Protein AF-V2Y3T5-F1 (afdb_monomer_lite)

pLDDT: mean 77.7, std 4.67, range [61.94, 84.0]

Foldseek 3Di:
DVVVLVVLQVVLVVVLVVLVVVLVVLVVVLVVLVVVLVVLVVVLVVQVVVCVVVVPPVSNVVSVVVNVVSVVVSVVSVVVSVVSVVVSVVSVVSNVD

Organism: NCBI:txid592026

Radius of gyration: 21.82 Å; chains: 1; bounding box: 42×19×67 Å

Structure (mmCIF, N/CA/C/O backbone):
data_AF-V2Y3T5-F1
#
_entry.id   AF-V2Y3T5-F1
#
loop_
_atom_site.group_PDB
_atom_site.id
_atom_site.type_symbol
_atom_site.label_atom_id
_atom_site.label_alt_id
_atom_site.label_comp_id
_atom_site.label_asym_id
_atom_site.label_entity_id
_atom_site.label_seq_id
_atom_site.pdbx_PDB_ins_code
_atom_site.Cartn_x
_atom_site.Cartn_y
_atom_site.Cartn_z
_atom_site.occupancy
_atom_site.B_iso_or_equiv
_atom_site.auth_seq_id
_atom_site.auth_comp_id
_atom_site.auth_asym_id
_atom_site.auth_atom_id
_atom_site.pdbx_PDB_model_num
ATOM 1 N N . MET A 1 1 ? 14.593 -4.927 -38.805 1.00 61.94 1 MET A N 1
ATOM 2 C CA . MET A 1 1 ? 14.170 -5.748 -37.644 1.00 61.94 1 MET A CA 1
ATOM 3 C C . MET A 1 1 ? 15.193 -5.730 -36.500 1.00 61.94 1 MET A C 1
ATOM 5 O O . MET A 1 1 ? 14.791 -5.518 -35.366 1.00 61.94 1 MET A O 1
ATOM 9 N N . PHE A 1 2 ? 16.499 -5.863 -36.775 1.00 64.19 2 PHE A N 1
ATOM 10 C CA . PHE A 1 2 ? 17.554 -5.863 -35.743 1.00 64.19 2 PHE A CA 1
ATOM 11 C C . PHE A 1 2 ? 17.711 -4.520 -34.993 1.00 64.19 2 PHE A C 1
ATOM 13 O O . PHE A 1 2 ? 17.750 -4.501 -33.768 1.00 64.19 2 PHE A O 1
ATOM 20 N N . ILE A 1 3 ? 17.699 -3.389 -35.712 1.00 66.38 3 ILE A N 1
ATOM 21 C CA . ILE A 1 3 ? 17.818 -2.033 -35.131 1.00 66.38 3 ILE A CA 1
ATOM 22 C C . ILE A 1 3 ? 16.655 -1.697 -34.184 1.00 66.38 3 ILE A C 1
ATOM 24 O O . ILE A 1 3 ? 16.879 -1.094 -33.142 1.00 66.38 3 ILE A O 1
ATOM 28 N N . LEU A 1 4 ? 15.431 -2.138 -34.501 1.00 64.00 4 LEU A N 1
ATOM 29 C CA . LEU A 1 4 ? 14.249 -1.913 -33.658 1.00 64.00 4 LEU A CA 1
ATOM 30 C C . LEU A 1 4 ? 14.336 -2.690 -32.333 1.00 64.00 4 LEU A C 1
ATOM 32 O O . LEU A 1 4 ? 14.007 -2.148 -31.282 1.00 64.00 4 LEU A O 1
ATOM 36 N N . LYS A 1 5 ? 14.842 -3.934 -32.373 1.00 65.38 5 LYS A N 1
ATOM 37 C CA . LYS A 1 5 ? 15.131 -4.722 -31.163 1.00 65.38 5 LYS A CA 1
ATOM 38 C C . LYS A 1 5 ? 16.238 -4.083 -30.321 1.00 65.38 5 LYS A C 1
ATOM 40 O O . LYS A 1 5 ? 16.135 -4.062 -29.100 1.00 65.38 5 LYS A O 1
ATOM 45 N N . LEU A 1 6 ? 17.275 -3.539 -30.960 1.00 69.69 6 LEU A N 1
ATOM 46 C CA . LEU A 1 6 ? 18.386 -2.888 -30.261 1.00 69.69 6 LEU A CA 1
ATOM 47 C C . LEU A 1 6 ? 17.942 -1.586 -29.568 1.00 69.69 6 LEU A C 1
ATOM 49 O O . LEU A 1 6 ? 18.269 -1.367 -28.405 1.00 69.69 6 LEU A O 1
ATOM 53 N N . LEU A 1 7 ? 17.134 -0.765 -30.249 1.00 71.19 7 LEU A N 1
ATOM 54 C CA . LEU A 1 7 ? 16.527 0.452 -29.693 1.00 71.19 7 LEU A CA 1
ATOM 55 C C . LEU A 1 7 ? 15.597 0.144 -28.514 1.00 71.19 7 LEU A C 1
ATOM 57 O O . LEU A 1 7 ? 15.691 0.800 -27.480 1.00 71.19 7 LEU A O 1
ATOM 61 N N . GLY A 1 8 ? 14.755 -0.890 -28.635 1.00 70.00 8 GLY A N 1
ATOM 62 C CA . GLY A 1 8 ? 13.885 -1.338 -27.543 1.00 70.00 8 GLY A CA 1
ATOM 63 C C . GLY A 1 8 ? 14.666 -1.730 -26.285 1.00 70.00 8 GLY A C 1
ATOM 64 O O . GLY A 1 8 ? 14.296 -1.328 -25.185 1.00 70.00 8 GLY A O 1
ATOM 65 N N . LYS A 1 9 ? 15.801 -2.424 -26.440 1.00 72.25 9 LYS A N 1
ATOM 66 C CA . LYS A 1 9 ? 16.665 -2.825 -25.315 1.00 72.25 9 LYS A CA 1
ATOM 67 C C . LYS A 1 9 ? 17.376 -1.645 -24.657 1.00 72.25 9 LYS A C 1
ATOM 69 O O . LYS A 1 9 ? 17.457 -1.598 -23.433 1.00 72.25 9 LYS A O 1
ATOM 74 N N . ILE A 1 10 ? 17.835 -0.669 -25.443 1.00 76.19 10 ILE A N 1
ATOM 75 C CA . ILE A 1 10 ? 18.484 0.546 -24.920 1.00 76.19 10 ILE A CA 1
ATOM 76 C C . ILE A 1 10 ? 17.505 1.390 -24.092 1.00 76.19 10 ILE A C 1
ATOM 78 O O . ILE A 1 10 ? 17.914 1.974 -23.094 1.00 76.19 10 ILE A O 1
ATOM 82 N N . ILE A 1 11 ? 16.222 1.428 -24.466 1.00 76.56 11 ILE A N 1
ATOM 83 C CA . ILE A 1 11 ? 15.179 2.164 -23.732 1.00 76.56 11 ILE A CA 1
ATOM 84 C C . ILE A 1 11 ? 14.679 1.366 -22.517 1.00 76.56 11 ILE A C 1
ATOM 86 O O . ILE A 1 11 ? 14.377 1.950 -21.478 1.00 76.56 11 ILE A O 1
ATOM 90 N N . ALA A 1 12 ? 14.629 0.034 -22.604 1.00 72.69 12 ALA A N 1
ATOM 91 C CA . ALA A 1 12 ? 14.161 -0.815 -21.510 1.00 72.69 12 ALA A CA 1
ATOM 92 C C . ALA A 1 12 ? 15.048 -0.716 -20.256 1.00 72.69 12 ALA A C 1
ATOM 94 O O . ALA A 1 12 ? 14.523 -0.657 -19.148 1.00 72.69 12 ALA A O 1
ATOM 95 N N . ILE A 1 13 ? 16.375 -0.625 -20.404 1.00 75.56 13 ILE A N 1
ATOM 96 C CA . ILE A 1 13 ? 17.321 -0.527 -19.273 1.00 75.56 13 ILE A CA 1
ATOM 97 C C . ILE A 1 13 ? 17.033 0.684 -18.355 1.00 75.56 13 ILE A C 1
ATOM 99 O O . ILE A 1 13 ? 16.812 0.475 -17.157 1.00 75.56 13 ILE A O 1
ATOM 103 N N . PRO A 1 14 ? 16.991 1.940 -18.851 1.00 80.44 14 PRO A N 1
ATOM 104 C CA . PRO A 1 14 ? 16.674 3.095 -18.014 1.00 80.44 14 PRO A CA 1
ATOM 105 C C . PRO A 1 14 ? 15.235 3.052 -17.485 1.00 80.44 14 PRO A C 1
ATOM 107 O O . PRO A 1 14 ? 14.990 3.494 -16.364 1.00 80.44 14 PRO A O 1
ATOM 110 N N . MET A 1 15 ? 14.293 2.467 -18.229 1.00 76.50 15 MET A N 1
ATOM 111 C CA . MET A 1 15 ? 12.901 2.337 -17.789 1.00 76.50 15 MET A CA 1
ATOM 112 C C . MET A 1 15 ? 12.746 1.350 -16.619 1.00 76.50 15 MET A C 1
ATOM 114 O O . MET A 1 15 ? 12.019 1.625 -15.662 1.00 76.50 15 MET A O 1
ATOM 118 N N . ILE A 1 16 ? 13.470 0.226 -16.643 1.00 78.56 16 ILE A N 1
ATOM 119 C CA . ILE A 1 16 ? 13.529 -0.742 -15.535 1.00 78.56 16 ILE A CA 1
ATOM 120 C C . ILE A 1 16 ? 14.166 -0.094 -14.303 1.00 78.56 16 ILE A C 1
ATOM 122 O O . ILE A 1 16 ? 13.686 -0.284 -13.184 1.00 78.56 16 ILE A O 1
ATOM 126 N N . LEU A 1 17 ? 15.223 0.700 -14.486 1.00 79.69 17 LEU A N 1
ATOM 127 C CA . LEU A 1 17 ? 15.864 1.414 -13.384 1.00 79.69 17 LEU A CA 1
ATOM 128 C C . LEU A 1 17 ? 14.902 2.430 -12.746 1.00 79.69 17 LEU A C 1
ATOM 130 O O . LEU A 1 17 ? 14.706 2.411 -11.532 1.00 79.69 17 LEU A O 1
ATOM 134 N N . ALA A 1 18 ? 14.246 3.259 -13.562 1.00 80.94 18 ALA A N 1
ATOM 135 C CA . ALA A 1 18 ? 13.288 4.259 -13.099 1.00 80.94 18 ALA A CA 1
ATOM 136 C C . ALA A 1 18 ? 12.094 3.623 -12.369 1.00 80.94 18 ALA A C 1
ATOM 138 O O . ALA A 1 18 ? 11.734 4.054 -11.274 1.00 80.94 18 ALA A O 1
ATOM 139 N N . TH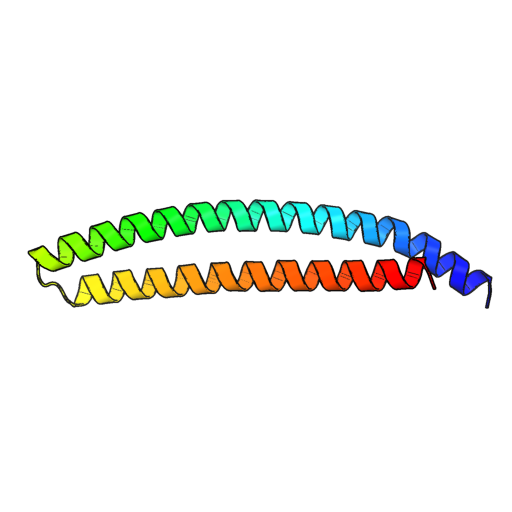R A 1 19 ? 11.517 2.555 -12.927 1.00 78.81 19 THR A N 1
ATOM 140 C CA . THR A 1 19 ? 10.409 1.821 -12.290 1.00 78.81 19 THR A CA 1
ATOM 141 C C . THR A 1 19 ? 10.835 1.127 -10.999 1.00 78.81 19 THR A C 1
ATOM 143 O O . THR A 1 19 ? 10.055 1.096 -10.053 1.00 78.81 19 THR A O 1
ATOM 146 N N . THR A 1 20 ? 12.074 0.634 -10.902 1.00 78.06 20 THR A N 1
ATOM 147 C CA . THR A 1 20 ? 12.605 0.027 -9.668 1.00 78.06 20 THR A CA 1
ATOM 148 C C . THR A 1 20 ? 12.797 1.070 -8.561 1.00 78.06 20 THR A C 1
ATOM 150 O O . THR A 1 20 ? 12.441 0.816 -7.411 1.00 78.06 20 THR A O 1
ATOM 153 N N . ILE A 1 21 ? 13.303 2.262 -8.895 1.00 81.12 21 ILE A N 1
ATOM 154 C CA . ILE A 1 21 ? 13.426 3.377 -7.941 1.00 81.12 21 ILE A CA 1
ATOM 155 C C . ILE A 1 21 ? 12.038 3.812 -7.457 1.00 81.12 21 ILE A C 1
ATOM 157 O O . ILE A 1 21 ? 11.812 3.953 -6.256 1.00 81.12 21 ILE A O 1
ATOM 161 N N . LEU A 1 22 ? 11.089 3.968 -8.382 1.00 79.38 22 LEU A N 1
ATOM 162 C CA . LEU A 1 22 ? 9.721 4.376 -8.067 1.00 79.38 22 LEU A CA 1
ATOM 163 C C . LEU A 1 22 ? 9.003 3.322 -7.211 1.00 79.38 22 LEU A C 1
ATOM 165 O O . LEU A 1 22 ? 8.348 3.671 -6.233 1.00 79.38 22 LEU A O 1
ATOM 169 N N . PHE A 1 23 ? 9.211 2.035 -7.502 1.00 80.75 23 PHE A N 1
ATOM 170 C CA . PHE A 1 23 ? 8.738 0.929 -6.671 1.00 80.75 23 PHE A CA 1
ATOM 171 C C . PHE A 1 23 ? 9.283 1.014 -5.244 1.00 80.75 23 PHE A C 1
ATOM 173 O O . PHE A 1 23 ? 8.530 0.873 -4.286 1.00 80.75 23 PHE A O 1
ATOM 180 N N . TYR A 1 24 ? 10.581 1.282 -5.087 1.00 78.81 24 TYR A N 1
ATOM 181 C CA . TYR A 1 24 ? 11.202 1.384 -3.768 1.00 78.81 24 TYR A CA 1
ATOM 182 C C . TYR A 1 24 ? 10.623 2.546 -2.950 1.00 78.81 24 TYR A C 1
ATOM 184 O O . TYR A 1 24 ? 10.295 2.375 -1.776 1.00 78.81 24 TYR A O 1
ATOM 192 N N . ILE A 1 25 ? 10.424 3.704 -3.586 1.00 82.25 25 ILE A N 1
ATOM 193 C CA . ILE A 1 25 ? 9.788 4.873 -2.966 1.00 82.25 25 ILE A CA 1
ATOM 194 C C . ILE A 1 25 ? 8.365 4.528 -2.514 1.00 82.25 25 ILE A C 1
ATOM 196 O O . ILE A 1 25 ? 8.022 4.736 -1.351 1.00 82.25 25 ILE A O 1
ATOM 200 N N . VAL A 1 26 ? 7.549 3.951 -3.400 1.00 80.81 26 VAL A N 1
ATOM 201 C CA . VAL A 1 26 ? 6.164 3.568 -3.086 1.00 80.81 26 VAL A CA 1
ATOM 202 C C . VAL A 1 26 ? 6.113 2.534 -1.960 1.00 80.81 26 VAL A C 1
ATOM 204 O O . VAL A 1 26 ? 5.294 2.667 -1.056 1.00 80.81 26 VAL A O 1
ATOM 207 N N . CYS A 1 27 ? 7.022 1.558 -1.944 1.00 79.12 27 CYS A N 1
ATOM 208 C CA . CYS A 1 27 ? 7.129 0.581 -0.861 1.00 79.12 27 CYS A CA 1
ATOM 209 C C . CYS A 1 27 ? 7.466 1.229 0.489 1.00 79.12 27 CYS A C 1
ATOM 211 O O . CYS A 1 27 ? 6.892 0.843 1.508 1.00 79.12 27 CYS A O 1
ATOM 213 N N . ILE A 1 28 ? 8.360 2.223 0.520 1.00 81.75 28 ILE A N 1
ATOM 214 C CA . ILE A 1 28 ? 8.658 2.980 1.746 1.00 81.75 28 ILE A CA 1
ATOM 215 C C . ILE A 1 28 ? 7.406 3.710 2.232 1.00 81.75 28 ILE A C 1
ATOM 217 O O . ILE A 1 28 ? 7.047 3.585 3.403 1.00 81.75 28 ILE A O 1
ATOM 221 N N . PHE A 1 29 ? 6.717 4.427 1.340 1.00 78.25 29 PHE A N 1
ATOM 222 C CA . PHE A 1 29 ? 5.483 5.128 1.691 1.00 78.25 29 PHE A CA 1
ATOM 223 C C . PHE A 1 29 ? 4.414 4.165 2.204 1.00 78.25 29 PHE A C 1
ATOM 225 O O . PHE A 1 29 ? 3.870 4.394 3.281 1.00 78.25 29 PHE A O 1
ATOM 232 N N . ALA A 1 30 ? 4.167 3.054 1.511 1.00 80.69 30 ALA A N 1
ATOM 233 C CA . ALA A 1 30 ? 3.208 2.040 1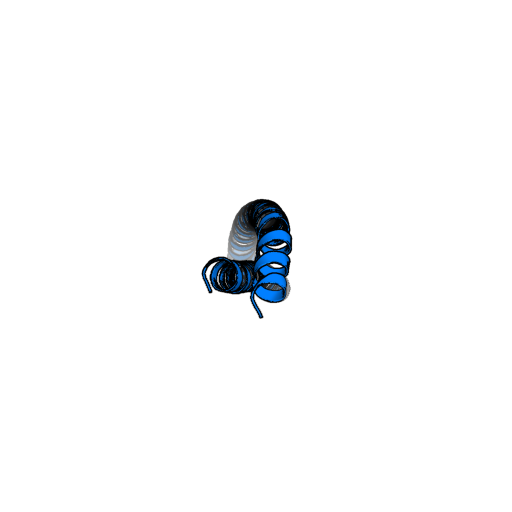.940 1.00 80.69 30 ALA A CA 1
ATOM 234 C C . ALA A 1 30 ? 3.543 1.481 3.331 1.00 80.69 30 ALA A C 1
ATOM 236 O O . ALA A 1 30 ? 2.649 1.274 4.148 1.00 80.69 30 ALA A O 1
ATOM 237 N N . ARG A 1 31 ? 4.830 1.296 3.647 1.00 79.19 31 ARG A N 1
ATOM 238 C CA . ARG A 1 31 ? 5.271 0.825 4.967 1.00 79.19 31 ARG A CA 1
ATOM 239 C C . ARG A 1 31 ? 5.037 1.864 6.065 1.00 79.19 31 ARG A C 1
ATOM 241 O O . ARG A 1 31 ? 4.601 1.497 7.153 1.00 79.19 31 ARG A O 1
ATOM 248 N N . ILE A 1 32 ? 5.282 3.145 5.779 1.00 82.81 32 ILE A N 1
ATOM 249 C CA . ILE A 1 32 ? 4.980 4.259 6.693 1.00 82.81 32 ILE A CA 1
ATOM 250 C C . ILE A 1 32 ? 3.466 4.357 6.927 1.00 82.81 32 ILE A C 1
ATOM 252 O O . ILE A 1 32 ? 3.030 4.446 8.073 1.00 82.81 32 ILE A O 1
ATOM 256 N N . TYR A 1 33 ? 2.661 4.268 5.864 1.00 78.38 33 TYR A N 1
ATOM 257 C CA . TYR A 1 33 ? 1.199 4.242 5.958 1.00 78.38 33 TYR A CA 1
ATOM 258 C C . TYR A 1 33 ? 0.685 3.021 6.730 1.00 78.38 33 TYR A C 1
ATOM 260 O O . TYR A 1 33 ? -0.225 3.157 7.542 1.00 78.38 33 TYR A O 1
ATOM 268 N N . GLY A 1 34 ? 1.295 1.848 6.550 1.00 78.38 34 GLY A N 1
ATOM 269 C CA . GLY A 1 34 ? 0.993 0.655 7.344 1.00 78.38 34 GLY A CA 1
ATOM 270 C C . GLY A 1 34 ? 1.273 0.848 8.832 1.00 78.38 34 GLY A C 1
ATOM 271 O O . GLY A 1 34 ? 0.464 0.454 9.671 1.00 78.38 34 GLY A O 1
ATOM 272 N N . LEU A 1 35 ? 2.377 1.520 9.168 1.00 79.38 35 LEU A N 1
ATOM 273 C CA . LEU A 1 35 ? 2.693 1.880 10.549 1.00 79.38 35 LEU A CA 1
ATOM 274 C C . LEU A 1 35 ? 1.663 2.867 11.124 1.00 79.38 35 LEU A C 1
ATOM 276 O O . LEU A 1 35 ? 1.210 2.705 12.255 1.00 79.38 35 LEU A O 1
ATOM 280 N N . ALA A 1 36 ? 1.259 3.864 10.331 1.00 78.56 36 ALA A N 1
ATOM 281 C CA . ALA A 1 36 ? 0.237 4.832 10.717 1.00 78.56 36 ALA A CA 1
ATOM 282 C C . ALA A 1 36 ? -1.124 4.158 10.950 1.00 78.56 36 ALA A C 1
ATOM 284 O O . ALA A 1 36 ? -1.783 4.437 11.947 1.00 78.56 36 ALA A O 1
ATOM 285 N N . ALA A 1 37 ? -1.520 3.217 10.094 1.00 78.50 37 ALA A N 1
ATOM 286 C CA . ALA A 1 37 ? -2.755 2.461 10.264 1.00 78.50 37 ALA A CA 1
ATOM 287 C C . ALA A 1 37 ? -2.742 1.570 11.513 1.00 78.50 37 ALA A C 1
ATOM 289 O O . ALA A 1 37 ? -3.762 1.454 12.187 1.00 78.50 37 ALA A O 1
ATOM 290 N N . ALA A 1 38 ? -1.595 0.986 11.876 1.00 78.88 38 ALA A N 1
ATOM 291 C CA . ALA A 1 38 ? -1.458 0.266 13.143 1.00 78.88 38 ALA A CA 1
ATOM 292 C C . ALA A 1 38 ? -1.696 1.193 14.351 1.00 78.88 38 ALA A C 1
ATOM 294 O O . ALA A 1 38 ? -2.330 0.799 15.330 1.00 78.88 38 ALA A O 1
ATOM 295 N N . LEU A 1 39 ? -1.248 2.446 14.254 1.00 81.06 39 LEU A N 1
ATOM 296 C CA . LEU A 1 39 ? -1.470 3.475 15.268 1.00 81.06 39 LEU A CA 1
ATOM 297 C C . LEU A 1 39 ? -2.949 3.899 15.322 1.00 81.06 39 LEU A C 1
ATOM 299 O O . LEU A 1 39 ? -3.523 3.992 16.405 1.00 81.06 39 LEU A O 1
ATOM 303 N N . VAL A 1 40 ? -3.600 4.059 14.165 1.00 80.69 40 VAL A N 1
ATOM 304 C CA . VAL A 1 40 ? -5.050 4.306 14.070 1.00 80.69 40 VAL A CA 1
ATOM 305 C C . VAL A 1 40 ? -5.851 3.144 14.662 1.00 80.69 40 VAL A C 1
ATOM 307 O O . VAL A 1 40 ? -6.787 3.386 15.416 1.00 80.69 40 VAL A O 1
ATOM 310 N N . ASN A 1 41 ? -5.458 1.894 14.410 1.00 81.69 41 ASN A N 1
ATOM 311 C CA . ASN A 1 41 ? -6.059 0.713 15.037 1.00 81.69 41 ASN A CA 1
ATOM 312 C C . ASN A 1 41 ? -5.935 0.734 16.558 1.00 81.69 41 ASN A C 1
ATOM 314 O O . ASN A 1 41 ? -6.893 0.408 17.256 1.00 81.69 41 ASN A O 1
ATOM 318 N N . PHE A 1 42 ? -4.771 1.125 17.079 1.00 79.19 42 PHE A N 1
ATOM 319 C CA . PHE A 1 42 ? -4.567 1.250 18.517 1.00 79.19 42 PHE A CA 1
ATOM 320 C C . PHE A 1 42 ? -5.500 2.309 19.120 1.00 79.19 42 PHE A C 1
ATOM 322 O O . PHE A 1 42 ? -6.175 2.045 20.113 1.00 79.19 42 PHE A O 1
ATOM 329 N N . ILE A 1 43 ? -5.616 3.475 18.475 1.00 81.31 43 ILE A N 1
ATOM 330 C CA . ILE A 1 43 ? -6.547 4.539 18.885 1.00 81.31 43 ILE A CA 1
ATOM 331 C C . ILE A 1 43 ? -7.998 4.052 18.808 1.00 81.31 43 ILE A C 1
ATOM 333 O O . ILE A 1 43 ? -8.772 4.281 19.735 1.00 81.31 43 ILE A O 1
ATOM 337 N N . ALA A 1 44 ? -8.365 3.344 17.740 1.00 81.25 44 ALA A N 1
ATOM 338 C CA . ALA A 1 44 ? -9.703 2.797 17.573 1.00 81.25 44 ALA A CA 1
ATOM 339 C C . ALA A 1 44 ? -10.035 1.767 18.660 1.00 81.25 44 ALA A C 1
ATOM 341 O O . ALA A 1 44 ? -11.131 1.798 19.213 1.00 81.25 44 ALA A O 1
ATOM 342 N N . MET A 1 45 ? -9.082 0.910 19.033 1.00 82.19 45 MET A N 1
ATOM 343 C CA . MET A 1 45 ? -9.243 -0.045 20.129 1.00 82.19 45 MET A CA 1
ATOM 344 C C . MET A 1 45 ? -9.478 0.670 21.466 1.00 82.19 45 MET A C 1
ATOM 346 O O . MET A 1 45 ? -10.402 0.313 22.194 1.00 82.19 45 MET A O 1
ATOM 350 N N . VAL A 1 46 ? -8.710 1.724 21.764 1.00 80.31 46 VAL A N 1
ATOM 351 C CA . VAL A 1 46 ? -8.931 2.571 22.950 1.00 80.31 46 VAL A CA 1
ATOM 352 C C . VAL A 1 46 ? -10.308 3.247 22.901 1.00 80.31 46 VAL A C 1
ATOM 354 O O . VAL A 1 46 ? -11.017 3.264 23.906 1.00 80.31 46 VAL A O 1
ATOM 357 N N . GLY A 1 47 ? -10.730 3.738 21.732 1.00 79.69 47 GLY A N 1
ATOM 358 C CA . GLY A 1 47 ? -12.057 4.323 21.521 1.00 79.69 47 GLY A CA 1
ATOM 359 C C . GLY A 1 47 ? -13.199 3.329 21.758 1.00 79.69 47 GLY A C 1
ATOM 360 O O . GLY A 1 47 ? -14.187 3.669 22.406 1.00 79.69 47 GLY A O 1
ATOM 361 N N . VAL A 1 48 ? -13.047 2.077 21.316 1.00 75.88 48 VAL A N 1
ATOM 362 C CA . VAL A 1 48 ? -14.011 0.993 21.576 1.00 75.88 48 VAL A CA 1
ATOM 363 C C . VAL A 1 48 ? -14.060 0.635 23.065 1.00 75.88 48 VAL A C 1
ATOM 365 O O . VAL A 1 48 ? -15.143 0.403 23.603 1.00 75.88 48 VAL A O 1
ATOM 368 N N . ILE A 1 49 ? -12.919 0.640 23.762 1.00 80.06 49 ILE A N 1
ATOM 369 C CA . ILE A 1 49 ? -12.88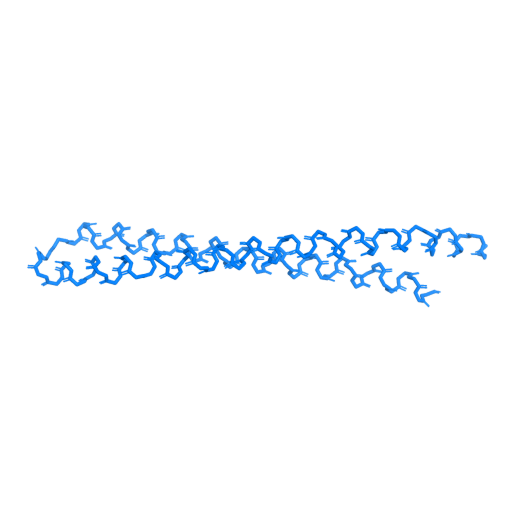3 0.441 25.217 1.00 80.06 49 ILE A CA 1
ATOM 370 C C . ILE A 1 49 ? -13.644 1.570 25.924 1.00 80.06 49 ILE A C 1
ATOM 372 O O . ILE A 1 49 ? -14.488 1.287 26.767 1.00 80.06 49 ILE A O 1
ATOM 376 N N . MET A 1 50 ? -13.423 2.837 25.555 1.00 72.56 50 MET A N 1
ATOM 377 C CA . MET A 1 50 ? -14.176 3.968 26.120 1.00 72.56 50 MET A CA 1
ATOM 378 C C . MET A 1 50 ? -15.680 3.885 25.820 1.00 72.56 50 MET A C 1
ATOM 380 O O . MET A 1 50 ? -16.496 4.188 26.692 1.00 72.56 50 MET A O 1
ATOM 384 N N . PHE A 1 51 ? -16.066 3.410 24.632 1.00 73.44 51 PHE A N 1
ATOM 385 C CA . PHE A 1 51 ? -17.468 3.154 24.303 1.00 73.44 51 PHE A CA 1
ATOM 386 C C . PHE A 1 51 ? -18.119 2.137 25.246 1.00 73.44 51 PHE A C 1
ATOM 388 O O . PHE A 1 51 ? -19.250 2.357 25.677 1.00 73.44 51 PHE A O 1
ATOM 395 N N . LEU A 1 52 ? -17.427 1.048 25.599 1.00 73.00 52 LEU A N 1
ATOM 396 C CA . LEU A 1 52 ? -17.967 0.050 26.532 1.00 73.00 52 LEU A CA 1
ATOM 397 C C . LEU A 1 52 ? -18.340 0.671 27.889 1.00 73.00 52 LEU A C 1
ATOM 399 O O . LEU A 1 52 ? -19.278 0.198 28.529 1.00 73.00 52 LEU A O 1
ATOM 403 N N . PHE A 1 53 ? -17.656 1.747 28.291 1.00 73.44 53 PHE A N 1
ATOM 404 C CA . PHE A 1 53 ? -17.954 2.492 29.514 1.00 73.44 53 PHE A CA 1
ATOM 405 C C . PHE A 1 53 ? -19.029 3.581 29.335 1.00 73.44 53 PHE A C 1
ATOM 407 O O . PHE A 1 53 ? -19.871 3.722 30.217 1.00 73.44 53 PHE A O 1
ATOM 414 N N . SER A 1 54 ? -19.037 4.331 28.224 1.00 76.00 54 SER A N 1
ATOM 415 C CA . SER A 1 54 ? -19.953 5.479 28.018 1.00 76.00 54 SER A CA 1
ATOM 416 C C . SER A 1 54 ? -21.261 5.132 27.279 1.00 76.00 54 SER A C 1
ATOM 418 O O . SER A 1 54 ? -22.215 5.899 27.315 1.00 76.00 54 SER A O 1
ATOM 420 N N . ARG A 1 55 ? -21.344 3.968 26.607 1.00 77.25 55 ARG A N 1
ATOM 421 C CA . ARG A 1 55 ? -22.463 3.551 25.722 1.00 77.25 55 ARG A CA 1
ATOM 422 C C . ARG A 1 55 ? -22.809 4.548 24.601 1.00 77.25 55 ARG A C 1
ATOM 424 O O . ARG A 1 55 ? -23.908 4.513 24.047 1.00 77.25 55 ARG A O 1
ATOM 431 N N . ASP A 1 56 ? -21.858 5.386 24.199 1.00 77.19 56 ASP A N 1
ATOM 432 C CA . ASP A 1 56 ? -22.044 6.374 23.134 1.00 77.19 56 ASP A CA 1
ATOM 433 C C . ASP A 1 56 ? -21.924 5.770 21.729 1.00 77.19 56 ASP A C 1
ATOM 435 O O . ASP A 1 56 ? -20.862 5.744 21.102 1.00 77.19 56 ASP A O 1
ATOM 439 N N . TRP A 1 57 ? -23.052 5.297 21.200 1.00 75.75 57 TRP A N 1
ATOM 440 C CA . TRP A 1 57 ? -23.135 4.631 19.892 1.00 75.75 57 TRP A CA 1
ATOM 441 C C . TRP A 1 57 ? -22.633 5.491 18.727 1.00 75.75 57 TRP A C 1
ATOM 443 O O . TRP A 1 57 ? -22.100 4.967 17.748 1.00 75.75 57 TRP A O 1
ATOM 453 N N . LEU A 1 58 ? -22.763 6.813 18.845 1.00 78.81 58 LEU A N 1
ATOM 454 C CA . LEU A 1 58 ? -22.344 7.763 17.817 1.00 78.81 58 LEU A CA 1
ATOM 455 C C . LEU A 1 58 ? -20.811 7.828 17.711 1.00 78.81 58 LEU A C 1
ATOM 457 O O . LEU A 1 58 ? -20.261 7.788 16.610 1.00 78.81 58 LEU A O 1
ATOM 461 N N . GLN A 1 59 ? -20.109 7.825 18.848 1.00 76.62 59 GLN A N 1
ATOM 462 C CA . GLN A 1 59 ? -18.645 7.824 18.887 1.00 76.62 59 GLN A CA 1
ATOM 463 C C . GLN A 1 59 ? -18.066 6.516 18.330 1.00 76.62 59 GLN A C 1
ATOM 465 O O . GLN A 1 59 ? -17.061 6.532 17.613 1.00 76.62 59 GLN A O 1
ATOM 470 N N . LEU A 1 60 ? -18.727 5.385 18.590 1.00 78.88 60 LEU A N 1
ATOM 471 C CA . LEU A 1 60 ? -18.323 4.095 18.035 1.00 78.88 60 LEU A CA 1
ATOM 472 C C . LEU A 1 60 ? -18.501 4.048 16.511 1.00 78.88 60 LEU A C 1
ATOM 474 O O . LEU A 1 60 ? -17.598 3.596 15.809 1.00 78.88 60 LEU A O 1
ATOM 478 N N . GLY A 1 61 ? -19.607 4.587 15.988 1.00 80.56 61 GLY A N 1
ATOM 479 C CA . GLY A 1 61 ? -19.831 4.698 14.543 1.00 80.56 61 GLY A CA 1
ATOM 480 C C . GLY A 1 61 ? -18.748 5.516 13.828 1.00 80.56 61 GLY A C 1
ATOM 481 O O . GLY A 1 61 ? -18.233 5.082 12.799 1.00 80.56 61 GLY A O 1
ATOM 482 N N . ILE A 1 62 ? -18.349 6.658 14.401 1.00 81.69 62 ILE A N 1
ATOM 483 C CA . ILE A 1 62 ? -17.260 7.497 13.866 1.00 81.69 62 ILE A CA 1
ATOM 484 C C . ILE A 1 62 ? -15.911 6.765 13.927 1.00 81.69 62 ILE A C 1
ATOM 486 O O . ILE A 1 62 ? -15.125 6.810 12.985 1.00 81.69 62 ILE A O 1
ATOM 490 N N . THR A 1 63 ? -15.638 6.057 15.022 1.00 81.50 63 THR A N 1
ATOM 491 C CA . THR A 1 63 ? -14.374 5.325 15.187 1.00 81.50 63 THR A CA 1
ATOM 492 C C . THR A 1 63 ? -14.240 4.207 14.150 1.00 81.50 63 THR A C 1
ATOM 494 O O . THR A 1 63 ? -13.193 4.069 13.520 1.00 81.50 63 THR A O 1
ATOM 497 N N . ILE A 1 64 ? -15.314 3.444 13.919 1.00 82.31 64 ILE A N 1
ATOM 498 C CA . ILE A 1 64 ? -15.336 2.378 12.910 1.00 82.31 64 ILE A CA 1
ATOM 499 C C . ILE A 1 64 ? -15.224 2.951 11.495 1.00 82.31 64 ILE A C 1
ATOM 501 O O . ILE A 1 64 ? -14.496 2.393 10.678 1.00 82.31 64 ILE A O 1
ATOM 505 N N . SER A 1 65 ? -15.900 4.058 11.182 1.00 81.44 65 SER A N 1
ATOM 506 C CA . SER A 1 65 ? -15.839 4.635 9.834 1.00 81.44 65 SER A CA 1
ATOM 507 C C . SER A 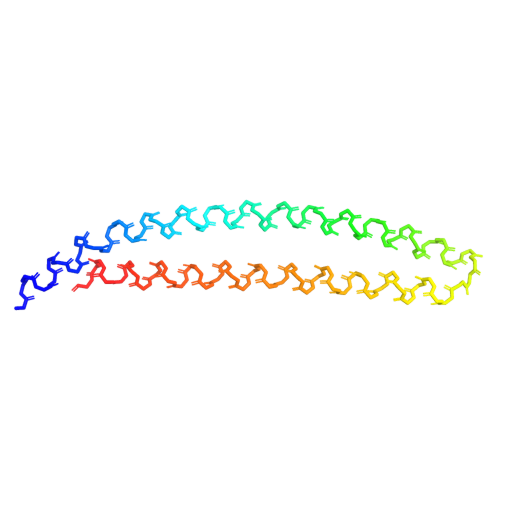1 65 ? -14.432 5.125 9.479 1.00 81.44 65 SER A C 1
ATOM 509 O O . SER A 1 65 ? -13.939 4.819 8.393 1.00 81.44 65 SER A O 1
ATOM 511 N N . ILE A 1 66 ? -13.735 5.783 10.413 1.00 82.75 66 ILE A N 1
ATOM 512 C CA . ILE A 1 66 ? -12.325 6.177 10.246 1.00 82.75 66 ILE A CA 1
ATOM 513 C C . ILE A 1 66 ? -11.434 4.944 10.051 1.00 82.75 66 ILE A C 1
ATOM 515 O O . ILE A 1 66 ? -10.528 4.960 9.213 1.00 82.75 66 ILE A O 1
ATOM 519 N N . LEU A 1 67 ? -11.706 3.865 10.789 1.00 83.50 67 LEU A N 1
ATOM 520 C CA . LEU A 1 67 ? -10.969 2.609 10.683 1.00 83.50 67 LEU A CA 1
ATOM 521 C C . LEU A 1 67 ? -11.098 1.996 9.285 1.00 83.50 67 LEU A C 1
ATOM 523 O O . LEU A 1 67 ? -10.097 1.676 8.648 1.00 83.50 67 LEU A O 1
ATOM 527 N N . VAL A 1 68 ? -12.331 1.881 8.788 1.00 83.25 68 VAL A N 1
ATOM 528 C CA . VAL A 1 68 ? -12.633 1.308 7.470 1.00 83.25 68 VAL A CA 1
ATOM 529 C C . VAL A 1 68 ? -11.974 2.118 6.355 1.00 83.25 68 VAL A C 1
ATOM 531 O O . VAL A 1 68 ? -11.334 1.540 5.478 1.00 83.25 68 VAL A O 1
ATOM 534 N N . VAL A 1 69 ? -12.072 3.451 6.400 1.00 84.00 69 VAL A N 1
ATOM 535 C CA . VAL A 1 69 ? -11.434 4.328 5.401 1.00 84.00 69 VAL A CA 1
ATOM 536 C C . VAL A 1 69 ? -9.912 4.177 5.432 1.00 84.00 69 VAL A C 1
ATOM 538 O O . VAL A 1 69 ? -9.281 4.072 4.381 1.00 84.00 69 VAL A O 1
ATOM 541 N N . SER A 1 70 ? -9.323 4.098 6.627 1.00 81.25 70 SER A N 1
ATOM 542 C CA . SER A 1 70 ? -7.877 3.914 6.792 1.00 81.25 70 SER A CA 1
ATOM 543 C C . SER A 1 70 ? -7.398 2.585 6.198 1.00 81.25 70 SER A C 1
ATOM 545 O O . SER A 1 70 ? -6.365 2.546 5.530 1.00 81.25 70 SER A O 1
ATOM 547 N N . TYR A 1 71 ? -8.169 1.507 6.376 1.00 80.25 71 TYR A N 1
ATOM 548 C CA . TYR A 1 71 ? -7.878 0.205 5.773 1.00 80.25 71 TYR A CA 1
ATOM 549 C C . TYR A 1 71 ? -8.026 0.197 4.248 1.00 80.25 71 TYR A C 1
ATOM 551 O O . TYR A 1 71 ? -7.170 -0.360 3.565 1.00 80.25 71 TYR A O 1
ATOM 559 N N . LEU A 1 72 ? -9.058 0.849 3.705 1.00 81.75 72 LEU A N 1
ATOM 560 C CA . LEU A 1 72 ? -9.245 0.981 2.255 1.00 81.75 72 LEU A CA 1
ATOM 561 C C . LEU A 1 72 ? -8.084 1.730 1.591 1.00 81.75 72 LEU A C 1
ATOM 563 O O . LEU A 1 72 ? -7.608 1.321 0.534 1.00 81.75 72 LEU A O 1
ATOM 567 N N . MET A 1 73 ? -7.592 2.804 2.217 1.00 80.31 73 MET A N 1
ATOM 568 C CA . MET A 1 73 ? -6.418 3.522 1.709 1.00 80.31 73 MET A CA 1
ATOM 569 C C . MET A 1 73 ? -5.169 2.637 1.721 1.00 80.31 73 MET A C 1
ATOM 571 O O . MET A 1 73 ? -4.372 2.692 0.788 1.00 80.31 73 MET A O 1
ATOM 575 N N . LEU A 1 74 ? -5.003 1.805 2.750 1.00 79.56 74 LEU A N 1
ATOM 576 C CA . LEU A 1 74 ? -3.901 0.848 2.847 1.00 79.56 74 LEU A CA 1
ATOM 577 C C . LEU A 1 74 ? -3.939 -0.203 1.731 1.00 79.56 74 LEU A C 1
ATOM 579 O O . LEU A 1 74 ? -2.916 -0.471 1.103 1.00 79.56 74 LEU A 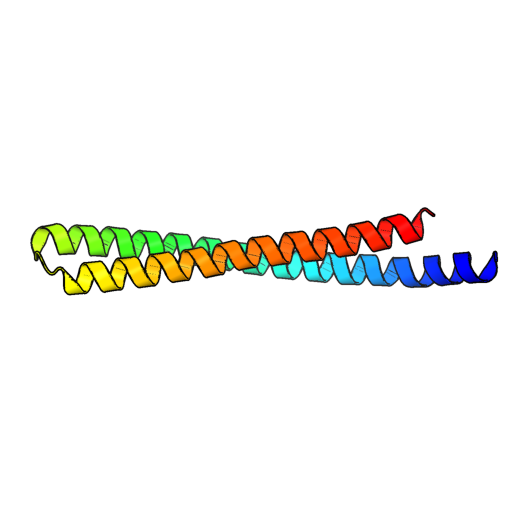O 1
ATOM 583 N N . ASP A 1 75 ? -5.116 -0.769 1.469 1.00 79.75 75 ASP A N 1
ATOM 584 C CA . ASP A 1 75 ? -5.310 -1.769 0.416 1.00 79.75 75 ASP A CA 1
ATOM 585 C C . ASP A 1 75 ? -5.046 -1.173 -0.978 1.00 79.75 75 ASP A C 1
ATOM 587 O O . ASP A 1 75 ? -4.359 -1.773 -1.809 1.00 79.75 75 ASP A O 1
ATOM 591 N N . ALA A 1 76 ? -5.458 0.081 -1.198 1.00 81.88 76 ALA A N 1
ATOM 592 C CA . ALA A 1 76 ? -5.157 0.813 -2.426 1.00 81.88 76 ALA A CA 1
ATOM 593 C C . ALA A 1 76 ? -3.642 0.943 -2.682 1.00 81.88 76 ALA A C 1
ATOM 595 O O . ALA A 1 76 ? -3.196 0.781 -3.820 1.00 81.88 76 ALA A O 1
ATOM 596 N N . TRP A 1 77 ? -2.823 1.164 -1.645 1.00 79.06 77 TRP A N 1
ATOM 597 C CA . TRP A 1 77 ? -1.360 1.165 -1.790 1.00 79.06 77 TRP A CA 1
ATOM 598 C C . TRP A 1 77 ? -0.812 -0.201 -2.224 1.00 79.06 77 TRP A C 1
ATOM 600 O O . TRP A 1 77 ? 0.119 -0.253 -3.029 1.00 79.06 77 TRP A O 1
ATOM 610 N N . GLY A 1 78 ? -1.407 -1.302 -1.756 1.00 79.19 78 GLY A N 1
ATOM 611 C CA . GLY A 1 78 ? -1.075 -2.655 -2.212 1.00 79.19 78 GLY A CA 1
ATOM 612 C C . GLY A 1 78 ? -1.327 -2.851 -3.711 1.00 79.19 78 GLY A C 1
ATOM 613 O O . GLY A 1 78 ? -0.476 -3.390 -4.423 1.00 79.19 78 GLY A O 1
ATOM 614 N N . VAL A 1 79 ? -2.448 -2.330 -4.219 1.00 81.12 79 VAL A N 1
ATOM 615 C CA . VAL A 1 79 ? -2.780 -2.359 -5.656 1.00 81.12 79 VAL A CA 1
ATOM 616 C C . VAL A 1 79 ? -1.768 -1.559 -6.482 1.00 81.12 79 VAL A C 1
ATOM 618 O O . VAL A 1 79 ? -1.323 -2.024 -7.532 1.00 81.12 79 VAL A O 1
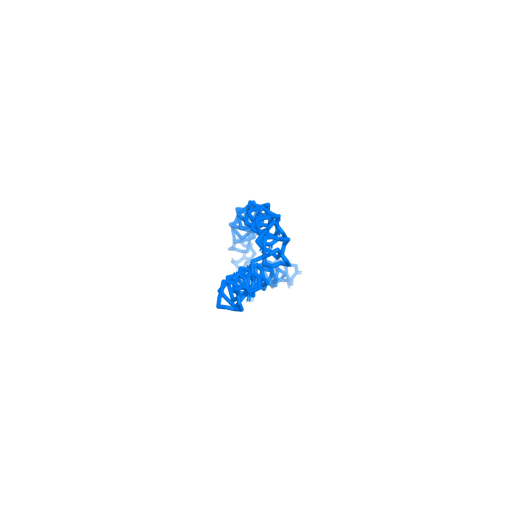ATOM 621 N N . VAL A 1 80 ? -1.345 -0.386 -6.001 1.00 79.31 80 VAL A N 1
ATOM 622 C CA . VAL A 1 80 ? -0.331 0.439 -6.683 1.00 79.31 80 VAL A CA 1
ATOM 623 C C . VAL A 1 80 ? 1.009 -0.300 -6.781 1.00 79.31 80 VAL A C 1
ATOM 625 O O . VAL A 1 80 ? 1.640 -0.293 -7.840 1.00 79.31 80 VAL A O 1
ATOM 628 N N . ILE A 1 81 ? 1.428 -0.992 -5.717 1.00 81.25 81 ILE A N 1
ATOM 629 C CA . ILE A 1 81 ? 2.652 -1.811 -5.706 1.00 81.25 81 ILE A CA 1
ATOM 630 C C . ILE A 1 81 ? 2.568 -2.927 -6.757 1.00 81.25 81 ILE A C 1
ATOM 632 O O . ILE A 1 81 ? 3.506 -3.101 -7.540 1.00 81.25 81 ILE A O 1
ATOM 636 N N . LEU A 1 82 ? 1.444 -3.649 -6.818 1.00 81.56 82 LEU A N 1
ATOM 637 C CA . LEU A 1 82 ? 1.211 -4.699 -7.817 1.00 81.56 82 LEU A CA 1
ATOM 638 C C . LEU A 1 82 ? 1.258 -4.153 -9.248 1.00 81.56 82 LEU A C 1
ATOM 640 O O . LEU A 1 82 ? 1.859 -4.769 -10.129 1.00 81.56 82 LEU A O 1
ATOM 644 N N . PHE A 1 83 ? 0.672 -2.978 -9.480 1.00 80.25 83 PHE A N 1
ATOM 645 C CA . PHE A 1 83 ? 0.667 -2.343 -10.794 1.00 80.25 83 PHE A CA 1
ATOM 646 C C . PHE A 1 83 ? 2.082 -1.971 -11.259 1.00 80.25 83 PHE A C 1
ATOM 648 O O . PHE A 1 83 ? 2.470 -2.273 -12.388 1.00 80.25 83 PHE A O 1
ATOM 655 N N . ILE A 1 84 ? 2.895 -1.387 -10.372 1.00 79.69 84 ILE A N 1
ATOM 656 C CA . ILE A 1 84 ? 4.295 -1.050 -10.675 1.00 79.69 84 ILE A CA 1
ATOM 657 C C . ILE A 1 84 ? 5.120 -2.319 -10.928 1.00 79.69 84 ILE A C 1
ATOM 659 O O . ILE A 1 84 ? 5.931 -2.350 -11.857 1.00 79.69 84 ILE A O 1
ATOM 663 N N . ALA A 1 85 ? 4.892 -3.382 -10.150 1.00 77.94 85 ALA A N 1
ATOM 664 C CA . ALA A 1 85 ? 5.547 -4.668 -10.369 1.00 77.94 85 ALA A CA 1
ATOM 665 C C . ALA A 1 85 ? 5.216 -5.243 -11.757 1.00 77.94 85 ALA A C 1
ATOM 667 O O . ALA A 1 85 ? 6.121 -5.693 -12.460 1.00 77.94 85 ALA A O 1
ATOM 668 N N . LYS A 1 86 ? 3.952 -5.147 -12.191 1.00 81.50 86 LYS A N 1
ATOM 669 C CA . LYS A 1 86 ? 3.524 -5.607 -13.518 1.00 81.50 86 LYS A CA 1
ATOM 670 C C . LYS A 1 86 ? 4.168 -4.808 -14.650 1.00 81.50 86 LYS A C 1
ATOM 672 O O . LYS A 1 86 ? 4.618 -5.391 -15.630 1.00 81.50 86 LYS A O 1
ATOM 677 N N . ILE A 1 87 ? 4.272 -3.486 -14.505 1.00 77.88 87 ILE A N 1
ATOM 678 C CA . ILE A 1 87 ? 4.962 -2.633 -15.485 1.00 77.88 87 ILE A CA 1
ATOM 679 C C . ILE A 1 87 ? 6.437 -3.039 -15.611 1.00 77.88 87 ILE A C 1
ATOM 681 O O . ILE A 1 87 ? 6.954 -3.167 -16.720 1.00 77.88 87 ILE A O 1
ATOM 685 N N . ARG A 1 88 ? 7.115 -3.274 -14.482 1.00 78.31 88 ARG A N 1
ATOM 686 C CA . ARG A 1 88 ? 8.514 -3.724 -14.466 1.00 78.31 88 ARG A CA 1
ATOM 687 C C . ARG A 1 88 ? 8.690 -5.071 -15.171 1.00 78.31 88 ARG A C 1
ATOM 689 O O . ARG A 1 88 ? 9.655 -5.234 -15.915 1.00 78.31 88 ARG A O 1
ATOM 696 N N . GLU A 1 89 ? 7.771 -6.011 -14.957 1.00 79.88 89 GLU A N 1
ATOM 697 C CA . GLU A 1 89 ? 7.754 -7.319 -15.629 1.00 79.88 89 GLU A CA 1
ATOM 698 C C . GLU A 1 89 ? 7.661 -7.158 -17.155 1.00 79.88 89 GLU A C 1
ATOM 700 O O . GLU A 1 89 ? 8.511 -7.676 -17.872 1.00 79.88 89 GLU A O 1
ATOM 705 N N . VAL A 1 90 ? 6.741 -6.318 -17.646 1.00 77.44 90 VAL A N 1
ATOM 706 C CA . VAL A 1 90 ? 6.591 -6.032 -19.087 1.00 77.44 90 VAL A CA 1
ATOM 707 C C . VAL A 1 90 ? 7.876 -5.462 -19.696 1.00 77.44 90 VAL A C 1
ATOM 709 O O . VAL A 1 90 ? 8.301 -5.897 -20.765 1.00 77.44 90 VAL A O 1
ATOM 712 N N . PHE A 1 91 ? 8.537 -4.510 -19.029 1.00 74.06 91 PHE A N 1
ATOM 713 C CA . PHE A 1 91 ? 9.811 -3.976 -19.530 1.00 74.06 91 PHE A CA 1
ATOM 714 C C . PHE A 1 91 ? 10.950 -5.000 -19.477 1.00 74.06 91 PHE A C 1
ATOM 716 O O . PHE A 1 91 ? 11.843 -4.962 -20.324 1.00 74.06 91 PHE A O 1
ATOM 723 N N . THR A 1 92 ? 10.915 -5.921 -18.513 1.00 73.25 92 THR A N 1
ATOM 724 C CA . THR A 1 92 ? 11.883 -7.019 -18.414 1.00 73.25 92 THR A CA 1
ATOM 725 C C . THR A 1 92 ? 11.698 -8.000 -19.572 1.00 73.25 92 THR A C 1
ATOM 727 O O . THR A 1 92 ? 12.676 -8.344 -20.230 1.00 73.25 92 THR A O 1
ATOM 730 N N . ASP A 1 93 ? 10.460 -8.358 -19.911 1.00 76.12 93 ASP A N 1
ATOM 731 C CA . ASP A 1 93 ? 10.164 -9.202 -21.075 1.00 76.12 93 ASP A CA 1
ATOM 732 C C . ASP A 1 93 ? 10.641 -8.558 -22.385 1.00 76.12 93 ASP A C 1
ATOM 734 O O . ASP A 1 93 ? 11.271 -9.217 -23.210 1.00 76.12 93 ASP A O 1
ATOM 738 N N . VAL A 1 94 ? 10.434 -7.247 -22.559 1.00 74.88 94 VAL A N 1
ATOM 739 C CA . VAL A 1 94 ? 10.928 -6.497 -23.733 1.00 74.88 94 VAL A CA 1
ATOM 740 C C . VAL A 1 94 ? 12.461 -6.498 -23.823 1.00 74.88 94 VAL A C 1
ATOM 742 O O . VAL A 1 94 ? 13.015 -6.472 -24.924 1.00 74.88 94 VAL A O 1
ATOM 745 N N . LEU A 1 95 ? 13.164 -6.545 -22.689 1.00 69.81 95 LEU A N 1
ATOM 746 C CA . LEU A 1 95 ? 14.624 -6.623 -22.655 1.00 69.81 95 LEU A CA 1
ATOM 747 C C . LEU A 1 95 ? 15.138 -7.998 -23.131 1.00 69.81 95 LEU A C 1
ATOM 749 O O . LEU A 1 95 ? 16.148 -8.071 -23.843 1.00 69.81 95 LEU A O 1
ATOM 753 N N . PHE A 1 96 ? 14.448 -9.077 -22.747 1.00 70.94 96 PHE A N 1
ATOM 754 C CA . PHE A 1 96 ? 14.848 -10.456 -23.045 1.00 70.94 96 PHE A CA 1
ATOM 755 C C . PHE A 1 96 ? 14.293 -11.011 -24.374 1.00 70.94 96 PHE A C 1
ATOM 757 O O . PHE A 1 96 ? 14.881 -11.954 -24.905 1.00 70.94 96 PHE A O 1
ATOM 764 N N . ALA A 1 97 ? 13.246 -10.406 -24.951 1.00 65.56 97 ALA A N 1
ATOM 765 C CA . ALA A 1 97 ? 12.699 -10.727 -26.283 1.00 65.56 97 ALA A CA 1
ATOM 766 C C . ALA A 1 97 ? 13.602 -10.299 -27.470 1.00 65.56 97 ALA A C 1
ATOM 768 O O . ALA A 1 97 ? 13.398 -10.790 -28.613 1.00 65.56 97 ALA A O 1
#

Sequence (97 aa):
MFILKLLGKIIAIPMILATTILFYIVCIFARIYGLAAALVNFIAMVGVIMFLFSRDWLQLGITISILVVSYLMLDAWGVVILFIAKIREVFTDVLFA

Secondary structure (DSSP, 8-state):
-HHHHHHHHHHHHHHHHHHHHHHHHHHHHHHHHHHHHHHHHHHHHHHHHHHHHH--HHHHHHHHHHHHHHHHHHHHHHHHHHHHHHHHHHHHHHHH-